Protein AF-A0A0F9B6A4-F1 (afdb_monomer)

Structure (mmCIF, N/CA/C/O backbone):
data_AF-A0A0F9B6A4-F1
#
_entry.id   AF-A0A0F9B6A4-F1
#
loop_
_atom_site.group_PDB
_atom_site.id
_atom_site.type_symbol
_atom_site.label_atom_id
_atom_site.label_alt_id
_atom_site.label_comp_id
_atom_site.label_asym_id
_atom_site.label_entity_id
_atom_site.label_seq_id
_atom_site.pdbx_PDB_ins_code
_atom_site.Cartn_x
_atom_site.Cartn_y
_atom_site.Cartn_z
_atom_site.occupancy
_atom_site.B_iso_or_equiv
_atom_site.auth_seq_id
_atom_site.auth_comp_id
_atom_site.auth_asym_id
_atom_site.auth_atom_id
_atom_site.pdbx_PDB_model_num
ATOM 1 N N . MET A 1 1 ? -7.839 7.742 36.864 1.00 49.22 1 MET A N 1
ATOM 2 C CA . MET A 1 1 ? -7.020 6.967 35.906 1.00 49.22 1 MET A CA 1
ATOM 3 C C . MET A 1 1 ? -7.707 7.042 34.553 1.00 49.22 1 MET A C 1
ATOM 5 O O . MET A 1 1 ? -8.776 6.475 34.391 1.00 49.22 1 MET A O 1
ATOM 9 N N . SER A 1 2 ? -7.169 7.874 33.660 1.00 59.00 2 SER A N 1
ATOM 10 C CA . SER A 1 2 ? -7.753 8.201 32.356 1.00 59.00 2 SER A CA 1
ATOM 11 C C . SER A 1 2 ? -7.409 7.098 31.353 1.00 59.00 2 SER A C 1
ATOM 13 O O . SER A 1 2 ? -6.267 7.009 30.912 1.00 59.00 2 SER A O 1
ATOM 15 N N . LEU A 1 3 ? -8.374 6.228 31.053 1.00 61.38 3 LEU A N 1
ATOM 16 C CA . LEU A 1 3 ? -8.260 5.134 30.077 1.00 61.38 3 LEU A CA 1
ATOM 17 C C . LEU A 1 3 ? -9.249 5.316 28.912 1.00 61.38 3 LEU A C 1
ATOM 19 O O . LEU A 1 3 ? -9.792 4.349 28.401 1.00 61.38 3 LEU A O 1
ATOM 23 N N . THR A 1 4 ? -9.531 6.551 28.492 1.00 62.75 4 THR A N 1
ATOM 24 C CA . THR A 1 4 ? -10.462 6.814 27.374 1.00 62.75 4 THR A CA 1
ATOM 25 C C . THR A 1 4 ? -9.767 7.129 26.049 1.00 62.75 4 THR A C 1
ATOM 27 O O . THR A 1 4 ? -10.439 7.231 25.029 1.00 62.75 4 THR A O 1
ATOM 30 N N . LEU A 1 5 ? -8.434 7.251 26.031 1.00 57.66 5 LEU A N 1
ATOM 31 C CA . LEU A 1 5 ? -7.670 7.644 24.835 1.00 57.66 5 LEU A CA 1
ATOM 32 C C . LEU A 1 5 ? -6.749 6.547 24.275 1.00 57.66 5 LEU A C 1
ATOM 34 O O . LEU A 1 5 ? -6.178 6.744 23.208 1.00 57.66 5 LEU A O 1
ATOM 38 N N . TYR A 1 6 ? -6.605 5.406 24.961 1.00 56.59 6 TYR A N 1
ATOM 39 C CA . TYR A 1 6 ? -5.671 4.338 24.561 1.00 56.59 6 TYR A CA 1
ATOM 40 C C . TYR A 1 6 ? -6.329 3.092 23.947 1.00 56.59 6 TYR A C 1
ATOM 42 O O . TYR A 1 6 ? -5.613 2.243 23.433 1.00 56.59 6 TYR A O 1
ATOM 50 N N . ASP A 1 7 ? -7.660 2.980 23.969 1.00 56.16 7 ASP A N 1
ATOM 51 C CA . ASP A 1 7 ? -8.375 1.797 23.452 1.00 56.16 7 ASP A CA 1
ATOM 52 C C . ASP A 1 7 ? -8.944 2.023 22.034 1.00 56.16 7 ASP A C 1
ATOM 54 O O . ASP A 1 7 ? -8.847 1.177 21.149 1.00 56.16 7 ASP A O 1
AT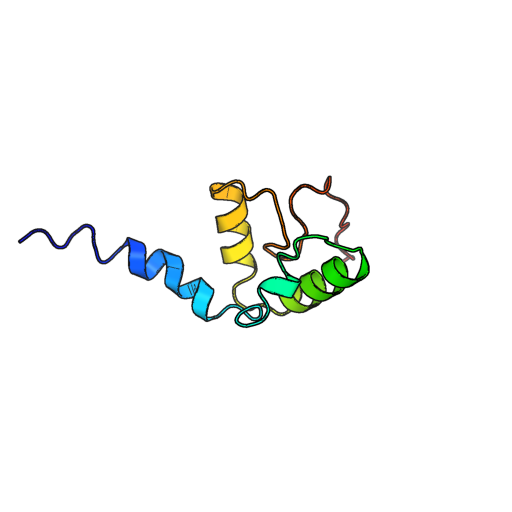OM 58 N N . TRP A 1 8 ? -9.447 3.229 21.752 1.00 58.78 8 TRP A N 1
ATOM 59 C CA . TRP A 1 8 ? -10.146 3.528 20.495 1.00 58.78 8 TRP A CA 1
ATOM 60 C C . TRP A 1 8 ? -9.242 3.611 19.256 1.00 58.78 8 TRP A C 1
ATOM 62 O O . TRP A 1 8 ? -9.652 3.206 18.173 1.00 58.78 8 TRP A O 1
ATOM 72 N N . THR A 1 9 ? -7.993 4.060 19.395 1.00 58.03 9 THR A N 1
ATOM 73 C CA . THR A 1 9 ? -7.037 4.135 18.273 1.00 58.03 9 THR A CA 1
ATOM 74 C C . THR A 1 9 ? -6.389 2.789 17.938 1.00 58.03 9 THR A C 1
ATOM 76 O O . THR A 1 9 ? -5.986 2.571 16.795 1.00 58.03 9 THR A O 1
ATOM 79 N N . ILE A 1 10 ? -6.315 1.864 18.902 1.00 58.81 10 ILE A N 1
ATOM 80 C CA . ILE A 1 10 ? -5.766 0.513 18.701 1.00 58.81 10 ILE A CA 1
ATOM 81 C C . ILE A 1 10 ? -6.736 -0.336 17.862 1.00 58.81 10 ILE A C 1
ATOM 83 O O . ILE A 1 10 ? -6.313 -1.038 16.942 1.00 58.81 10 ILE A O 1
ATOM 87 N N . ILE A 1 11 ? -8.048 -0.205 18.096 1.00 59.66 11 ILE A N 1
ATOM 88 C CA . ILE A 1 11 ? -9.077 -0.913 17.316 1.00 59.66 11 ILE A CA 1
ATOM 89 C C . ILE A 1 11 ? -9.146 -0.392 15.868 1.00 59.66 11 ILE A C 1
ATOM 91 O O . ILE A 1 11 ? -9.332 -1.179 14.936 1.00 59.66 11 ILE A O 1
ATOM 95 N N . GLU A 1 12 ? -8.929 0.909 15.643 1.00 61.88 12 GLU A N 1
ATOM 96 C CA . GLU A 1 12 ? -8.998 1.523 14.306 1.00 61.88 12 GLU A CA 1
ATOM 97 C C . GLU A 1 12 ? -7.944 1.005 13.312 1.00 61.88 12 GLU A C 1
ATOM 99 O O . GLU A 1 12 ? -8.152 1.115 12.101 1.00 61.88 12 GLU A O 1
ATOM 104 N N . GLN A 1 13 ? -6.833 0.415 13.770 1.00 68.25 13 GLN A N 1
ATOM 105 C CA . GLN A 1 13 ? -5.752 -0.058 12.889 1.00 68.25 13 GLN A CA 1
ATOM 106 C C . GLN A 1 13 ? -5.600 -1.583 12.8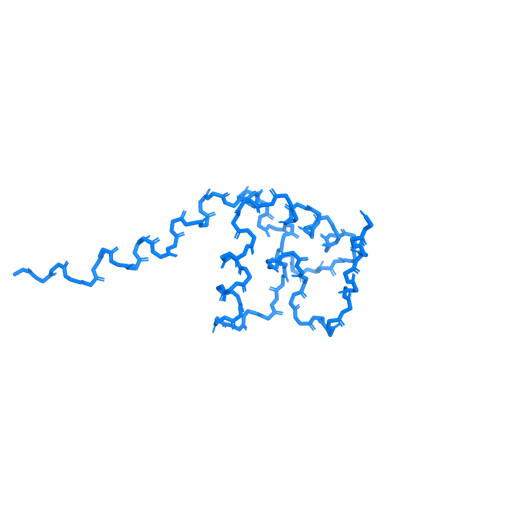09 1.00 68.25 13 GLN A C 1
ATOM 108 O O . GLN A 1 13 ? -4.887 -2.063 11.925 1.00 68.25 13 GLN A O 1
ATOM 113 N N . ALA A 1 14 ? -6.330 -2.355 13.621 1.00 84.06 14 ALA A N 1
ATOM 114 C CA . ALA A 1 14 ? -6.275 -3.825 13.630 1.00 84.06 14 ALA A CA 1
ATOM 115 C C . ALA A 1 14 ? -6.634 -4.472 12.274 1.00 84.06 14 ALA A C 1
ATOM 117 O O . ALA A 1 14 ? -6.291 -5.618 11.987 1.00 84.06 14 ALA A O 1
ATOM 118 N N . TRP A 1 15 ? -7.325 -3.753 11.383 1.00 89.88 15 TRP A N 1
ATOM 119 C CA . TRP A 1 15 ? -7.605 -4.251 10.034 1.00 89.88 15 TRP A CA 1
ATOM 120 C C . TRP A 1 15 ? -6.335 -4.438 9.191 1.00 89.88 15 TRP A C 1
ATOM 122 O O . TRP A 1 15 ? -6.326 -5.299 8.315 1.00 89.88 15 TRP A O 1
ATOM 132 N N . ARG A 1 16 ? -5.257 -3.688 9.456 1.00 91.69 16 ARG A N 1
ATOM 133 C CA . ARG A 1 16 ? -4.006 -3.775 8.681 1.00 91.69 16 ARG A CA 1
ATOM 134 C C . ARG A 1 16 ? -3.326 -5.129 8.819 1.00 91.69 16 ARG A C 1
ATOM 136 O O . ARG A 1 16 ? -2.761 -5.621 7.850 1.00 91.69 16 ARG A O 1
ATOM 143 N N . GLU A 1 17 ? -3.436 -5.748 9.988 1.00 91.50 17 GLU A N 1
ATOM 144 C CA . GLU A 1 17 ? -2.859 -7.065 10.279 1.00 91.50 17 GLU A CA 1
ATOM 145 C C . GLU A 1 17 ? -3.487 -8.177 9.430 1.00 91.50 17 GLU A C 1
ATOM 147 O O . GLU A 1 17 ? -2.858 -9.195 9.161 1.00 91.50 17 GLU A O 1
ATOM 152 N N . ARG A 1 18 ? -4.720 -7.965 8.955 1.00 94.00 18 ARG A N 1
ATOM 153 C CA . ARG A 1 18 ? -5.449 -8.899 8.087 1.00 94.00 18 ARG A CA 1
ATOM 154 C C . ARG A 1 18 ? -5.237 -8.624 6.597 1.00 94.00 18 ARG A C 1
ATOM 156 O O . ARG A 1 18 ? -5.900 -9.241 5.763 1.00 94.00 18 ARG A O 1
ATOM 163 N N . ALA A 1 19 ? -4.375 -7.675 6.234 1.00 95.69 19 ALA A N 1
ATOM 164 C CA . ALA A 1 19 ? -4.153 -7.332 4.839 1.00 95.69 19 ALA A CA 1
ATOM 165 C C . ALA A 1 19 ? -3.345 -8.416 4.111 1.00 95.69 19 ALA A C 1
ATOM 167 O O . ALA A 1 19 ? -2.306 -8.863 4.583 1.00 95.69 19 ALA A O 1
ATOM 168 N N . ALA A 1 20 ? -3.769 -8.777 2.898 1.00 96.19 20 ALA A N 1
ATOM 169 C CA . ALA A 1 20 ? -3.046 -9.738 2.059 1.00 96.19 20 ALA A CA 1
ATOM 170 C C . ALA A 1 20 ? -1.643 -9.247 1.644 1.00 96.19 20 ALA A C 1
ATOM 172 O O . ALA A 1 20 ? -0.808 -10.038 1.222 1.00 96.19 20 ALA A O 1
ATOM 173 N N . CYS A 1 21 ? -1.381 -7.940 1.755 1.00 95.00 21 CYS A N 1
ATOM 174 C CA . CYS A 1 21 ? -0.083 -7.341 1.461 1.00 95.00 21 CYS A CA 1
ATOM 175 C C . CYS A 1 21 ? 0.909 -7.379 2.635 1.00 95.00 21 CYS A C 1
ATOM 177 O O . CYS A 1 21 ? 2.043 -6.924 2.468 1.00 95.00 21 CYS A O 1
ATOM 179 N N . VAL A 1 22 ? 0.523 -7.903 3.807 1.00 94.06 22 VAL A N 1
ATOM 180 C CA . VAL A 1 22 ? 1.453 -8.103 4.929 1.00 94.06 22 VAL A CA 1
ATOM 181 C C . VAL A 1 22 ? 2.628 -8.968 4.457 1.00 94.06 22 VAL A C 1
ATOM 183 O O . VAL A 1 22 ? 2.434 -10.024 3.862 1.00 94.06 22 VAL A O 1
ATOM 186 N N . GLY A 1 23 ? 3.856 -8.486 4.678 1.00 93.06 23 GLY A N 1
ATOM 187 C CA . GLY A 1 23 ? 5.089 -9.124 4.194 1.00 93.06 23 GLY A CA 1
ATOM 188 C C . GLY A 1 23 ? 5.535 -8.720 2.780 1.00 93.06 23 GLY A C 1
ATOM 189 O O . GLY A 1 23 ? 6.637 -9.074 2.379 1.00 93.06 23 GLY A O 1
ATOM 190 N N . PHE A 1 24 ? 4.744 -7.930 2.044 1.00 94.06 24 PHE A N 1
ATOM 191 C CA . PHE A 1 24 ? 5.045 -7.489 0.671 1.00 94.06 24 PHE A CA 1
ATOM 192 C C . PHE A 1 24 ? 5.233 -5.969 0.549 1.00 94.06 24 PHE A C 1
ATOM 194 O O . PHE A 1 24 ? 4.984 -5.393 -0.511 1.00 94.06 24 PHE A O 1
ATOM 201 N N . VAL A 1 25 ? 5.667 -5.295 1.619 1.00 89.56 25 VAL A N 1
ATOM 202 C CA . VAL A 1 25 ? 5.744 -3.821 1.677 1.00 89.56 25 VAL A CA 1
ATOM 203 C C . VAL A 1 25 ? 6.569 -3.249 0.520 1.00 89.56 25 VAL A C 1
ATOM 205 O O . VAL A 1 25 ? 6.097 -2.344 -0.163 1.00 89.56 25 VAL A O 1
ATOM 208 N N . ASP A 1 26 ? 7.719 -3.846 0.204 1.00 92.44 26 ASP A N 1
ATOM 209 C CA . ASP A 1 26 ? 8.593 -3.393 -0.890 1.00 92.44 26 ASP A CA 1
ATOM 210 C C . ASP A 1 26 ? 7.952 -3.524 -2.280 1.00 92.44 26 ASP A C 1
ATOM 212 O O . ASP A 1 26 ? 8.296 -2.794 -3.207 1.00 92.44 26 ASP A O 1
ATOM 216 N N . THR A 1 27 ? 6.987 -4.435 -2.445 1.00 93.44 27 THR A N 1
ATOM 217 C CA . THR A 1 27 ? 6.229 -4.576 -3.701 1.00 93.44 27 THR A CA 1
ATOM 218 C C . THR A 1 27 ? 5.168 -3.482 -3.833 1.00 93.44 27 THR A C 1
ATOM 220 O O . THR A 1 27 ? 4.907 -3.001 -4.936 1.00 93.44 27 THR A O 1
ATOM 223 N N . PHE A 1 28 ? 4.562 -3.073 -2.715 1.00 93.69 28 PHE A N 1
ATOM 224 C CA . PHE A 1 28 ? 3.501 -2.061 -2.668 1.00 93.69 28 PHE A CA 1
ATOM 225 C C . PHE A 1 28 ? 4.039 -0.625 -2.636 1.00 93.69 28 PHE A C 1
ATOM 227 O O . PHE A 1 28 ? 3.387 0.280 -3.164 1.00 93.69 28 PHE A O 1
ATOM 234 N N . PHE A 1 29 ? 5.230 -0.433 -2.064 1.00 92.44 29 PHE A N 1
ATOM 235 C CA . PHE A 1 29 ? 5.907 0.853 -1.883 1.00 92.44 29 PHE A CA 1
ATOM 236 C C . PHE A 1 29 ? 7.377 0.809 -2.343 1.00 92.44 29 PHE A C 1
ATOM 238 O O . PHE A 1 29 ? 8.276 1.144 -1.571 1.00 92.44 29 PHE A O 1
ATOM 245 N N . PRO A 1 30 ? 7.666 0.394 -3.589 1.00 91.12 30 PRO A N 1
ATOM 246 C CA . PRO A 1 30 ? 9.037 0.353 -4.076 1.00 91.12 30 PRO A CA 1
ATOM 247 C C . PRO A 1 30 ? 9.595 1.776 -4.245 1.00 91.12 30 PRO A C 1
ATOM 249 O O . PRO A 1 30 ? 8.865 2.661 -4.698 1.00 91.12 30 PRO A O 1
ATOM 252 N N . PRO A 1 31 ? 10.902 1.999 -4.012 1.00 90.06 31 PRO A N 1
ATOM 253 C CA . PRO A 1 31 ? 11.537 3.297 -4.254 1.00 90.06 31 PRO A CA 1
ATOM 254 C C . PRO A 1 31 ? 11.486 3.709 -5.735 1.00 90.06 31 PRO A C 1
ATOM 256 O O . PRO A 1 31 ? 11.424 4.893 -6.047 1.00 90.06 31 PRO A O 1
ATOM 259 N N . ASN A 1 32 ? 11.475 2.731 -6.651 1.00 89.94 32 ASN A N 1
ATOM 260 C CA . ASN A 1 32 ? 11.354 2.935 -8.095 1.00 89.94 32 ASN 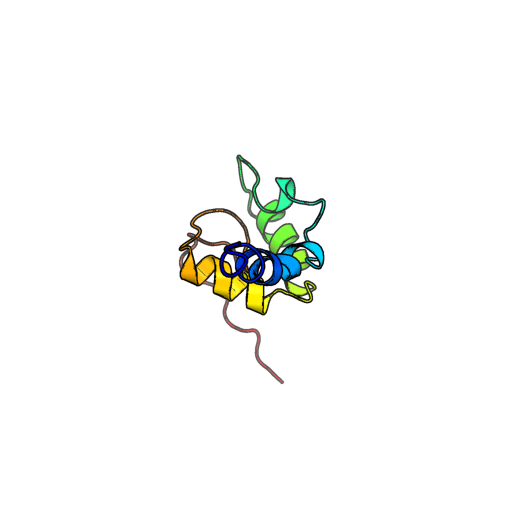A CA 1
ATOM 261 C C . ASN A 1 32 ? 10.227 2.049 -8.665 1.00 89.94 32 ASN A C 1
ATOM 263 O O . ASN A 1 32 ? 10.485 0.921 -9.098 1.00 89.94 32 ASN A O 1
ATOM 267 N N . PRO A 1 33 ? 8.960 2.504 -8.651 1.00 88.81 33 PRO A N 1
ATOM 268 C CA . PRO A 1 33 ? 7.834 1.711 -9.134 1.00 88.81 33 PRO A CA 1
ATOM 269 C C . PRO A 1 33 ? 7.861 1.553 -10.658 1.00 88.81 33 PRO A C 1
ATOM 271 O O . PRO A 1 33 ? 7.880 2.530 -11.405 1.00 88.81 33 PRO A O 1
ATOM 274 N N . THR A 1 34 ? 7.749 0.314 -11.135 1.00 90.44 34 THR A N 1
ATOM 275 C CA . THR A 1 34 ? 7.543 0.006 -12.556 1.00 90.44 34 THR A CA 1
ATOM 276 C C . THR A 1 34 ? 6.077 -0.340 -12.819 1.00 90.44 34 THR A C 1
ATOM 278 O O . THR A 1 34 ? 5.295 -0.607 -11.901 1.00 90.44 34 THR A O 1
ATOM 281 N N . ARG A 1 35 ? 5.672 -0.381 -14.096 1.00 89.94 35 ARG A N 1
ATOM 282 C CA . ARG A 1 35 ? 4.329 -0.866 -14.468 1.00 89.94 35 ARG A CA 1
ATOM 283 C C . ARG A 1 35 ? 4.105 -2.315 -14.029 1.00 89.94 35 ARG A C 1
ATOM 285 O O . ARG A 1 35 ? 3.001 -2.644 -13.611 1.00 89.94 35 ARG A O 1
ATOM 292 N N . ALA A 1 36 ? 5.135 -3.158 -14.111 1.00 91.00 36 ALA A N 1
ATOM 293 C CA . ALA A 1 36 ? 5.055 -4.561 -13.717 1.00 91.00 36 ALA A CA 1
ATOM 294 C C . ALA A 1 36 ? 4.846 -4.707 -12.203 1.00 91.00 36 ALA A C 1
ATOM 296 O O . ALA A 1 36 ? 3.885 -5.350 -11.787 1.00 91.00 36 ALA A O 1
ATOM 297 N N . THR A 1 37 ? 5.662 -4.027 -11.388 1.00 90.62 37 THR A N 1
ATOM 298 C CA . THR A 1 37 ? 5.528 -4.077 -9.921 1.00 90.62 37 THR A CA 1
ATOM 299 C C . THR A 1 37 ? 4.204 -3.474 -9.455 1.00 90.62 37 THR A C 1
ATOM 301 O O . THR A 1 37 ? 3.538 -4.038 -8.593 1.00 90.62 37 THR A O 1
ATOM 304 N N . THR A 1 38 ? 3.747 -2.394 -10.100 1.00 92.12 38 THR A N 1
ATOM 305 C CA . THR A 1 38 ? 2.430 -1.799 -9.818 1.00 92.12 38 THR A CA 1
ATOM 306 C C . THR A 1 38 ? 1.292 -2.776 -10.124 1.00 92.12 38 THR A C 1
ATOM 308 O O . THR A 1 38 ? 0.388 -2.932 -9.308 1.00 92.12 38 THR A O 1
ATOM 311 N N . ARG A 1 39 ? 1.318 -3.455 -11.281 1.00 92.50 39 ARG A N 1
ATOM 312 C CA . ARG A 1 39 ? 0.292 -4.450 -11.645 1.00 92.50 39 ARG A CA 1
ATOM 313 C C . ARG A 1 39 ? 0.278 -5.628 -10.677 1.00 92.50 39 ARG A C 1
ATOM 315 O O . ARG A 1 39 ? -0.798 -6.062 -10.284 1.00 92.50 39 ARG A O 1
ATOM 322 N N . GLN A 1 40 ? 1.453 -6.106 -10.274 1.00 93.88 40 GLN A N 1
ATOM 323 C CA . GLN A 1 40 ? 1.581 -7.176 -9.288 1.00 93.88 40 GLN A CA 1
ATOM 324 C C . GLN A 1 40 ? 0.976 -6.769 -7.937 1.00 93.88 40 GLN A C 1
ATOM 326 O O . GLN A 1 40 ? 0.150 -7.499 -7.394 1.00 93.88 40 GLN A O 1
ATOM 331 N N . ALA A 1 41 ? 1.322 -5.585 -7.425 1.00 95.25 41 ALA A N 1
ATOM 332 C CA . ALA A 1 41 ? 0.757 -5.063 -6.183 1.00 95.25 41 ALA A CA 1
ATOM 333 C C . ALA A 1 41 ? -0.769 -4.883 -6.270 1.00 95.25 41 ALA A C 1
ATOM 335 O O . ALA A 1 41 ? -1.488 -5.269 -5.352 1.00 95.25 41 ALA A O 1
ATOM 336 N N . VAL A 1 42 ? -1.284 -4.353 -7.386 1.00 94.06 42 VAL A N 1
ATOM 337 C CA . VAL A 1 42 ? -2.731 -4.206 -7.621 1.00 94.06 42 VAL A CA 1
ATOM 338 C C . VAL A 1 42 ? -3.437 -5.565 -7.628 1.00 94.06 42 VAL A C 1
ATOM 340 O O . VAL A 1 42 ? -4.460 -5.707 -6.963 1.00 94.06 42 VAL A O 1
ATOM 343 N N . ALA A 1 43 ? -2.875 -6.578 -8.295 1.00 94.56 43 ALA A N 1
ATOM 344 C CA . ALA A 1 43 ? -3.446 -7.926 -8.325 1.00 94.56 43 ALA A CA 1
ATOM 345 C C . ALA A 1 43 ? -3.562 -8.539 -6.917 1.00 94.56 43 ALA A C 1
ATOM 347 O O . ALA A 1 43 ? -4.626 -9.036 -6.560 1.00 94.56 43 ALA A O 1
ATOM 348 N N . ILE A 1 44 ? -2.513 -8.424 -6.091 1.00 95.00 44 ILE A N 1
ATOM 349 C CA . ILE A 1 44 ? -2.544 -8.857 -4.681 1.00 95.00 44 ILE A CA 1
ATOM 350 C C . ILE A 1 44 ? -3.571 -8.037 -3.885 1.00 95.00 44 ILE A C 1
ATOM 352 O O . ILE A 1 44 ? -4.301 -8.559 -3.046 1.00 95.00 44 ILE A O 1
ATOM 356 N N . CYS A 1 45 ? -3.658 -6.732 -4.141 1.00 95.62 45 CYS A N 1
ATOM 357 C CA . CYS A 1 45 ? -4.589 -5.862 -3.432 1.00 95.62 45 CYS A CA 1
ATOM 358 C C . CYS A 1 45 ? -6.055 -6.236 -3.705 1.00 95.62 45 CYS A C 1
ATOM 360 O O . CYS A 1 45 ? -6.869 -6.183 -2.787 1.00 95.62 45 CYS A O 1
ATOM 362 N N . HIS A 1 46 ? -6.392 -6.669 -4.923 1.00 94.19 46 HIS A N 1
ATOM 363 C CA . HIS A 1 46 ? -7.749 -7.099 -5.275 1.00 94.19 46 HIS A CA 1
ATOM 364 C C . HIS A 1 46 ? -8.211 -8.374 -4.559 1.00 94.19 46 HIS A C 1
ATOM 366 O O . HIS A 1 46 ? -9.414 -8.583 -4.436 1.00 94.19 46 HIS A O 1
ATOM 372 N N . THR A 1 47 ? -7.293 -9.190 -4.033 1.00 94.88 47 THR A N 1
ATOM 373 C CA . THR A 1 47 ? -7.635 -10.360 -3.208 1.00 94.88 47 THR A CA 1
ATOM 374 C C . THR A 1 47 ? -7.670 -10.038 -1.710 1.00 94.88 47 THR A C 1
ATOM 376 O O . THR A 1 47 ? -7.874 -10.930 -0.889 1.00 94.88 47 THR A O 1
ATOM 379 N N . CYS A 1 48 ? -7.424 -8.782 -1.320 1.00 96.38 48 CYS A N 1
ATOM 380 C CA . CYS A 1 48 ? -7.264 -8.386 0.075 1.00 96.38 48 CYS A CA 1
ATOM 381 C C . CYS A 1 48 ? -8.625 -8.244 0.788 1.00 96.38 48 CYS A C 1
ATOM 383 O O . CYS A 1 48 ? -9.449 -7.429 0.363 1.00 96.38 48 CYS A O 1
ATOM 385 N N . PRO A 1 49 ? -8.859 -8.930 1.926 1.00 96.06 49 PRO A N 1
ATOM 386 C CA . PRO A 1 49 ? -10.151 -8.889 2.624 1.00 96.06 49 PRO A CA 1
ATOM 387 C C . PRO A 1 49 ? -10.473 -7.515 3.233 1.00 96.06 49 PRO A C 1
ATOM 389 O O . PRO A 1 49 ? -11.622 -7.229 3.558 1.00 96.06 49 PRO A O 1
ATOM 392 N N . VAL A 1 50 ? -9.468 -6.650 3.380 1.00 96.00 50 VAL A N 1
ATOM 393 C CA . VAL A 1 50 ? -9.590 -5.304 3.961 1.00 96.00 50 VAL A CA 1
ATOM 394 C C . VAL A 1 50 ? -9.434 -4.195 2.913 1.00 96.00 50 VAL A C 1
ATOM 396 O O . VAL A 1 50 ? -9.182 -3.041 3.259 1.00 96.00 50 VAL A O 1
ATOM 399 N N . ILE A 1 51 ? -9.594 -4.514 1.618 1.00 93.94 51 ILE A N 1
ATOM 400 C CA . ILE A 1 51 ? -9.397 -3.572 0.499 1.00 93.94 51 ILE A CA 1
ATOM 401 C C . ILE A 1 51 ? -10.222 -2.282 0.642 1.00 93.94 51 ILE A C 1
ATOM 403 O O . ILE A 1 51 ? -9.710 -1.196 0.370 1.00 93.94 51 ILE A O 1
ATOM 407 N N . ARG A 1 52 ? -11.466 -2.377 1.132 1.00 91.50 52 ARG A N 1
ATOM 408 C CA . ARG A 1 52 ? -12.349 -1.218 1.345 1.00 91.50 52 ARG A CA 1
ATOM 409 C C . ARG A 1 52 ? -11.819 -0.295 2.448 1.00 91.50 52 ARG A C 1
ATOM 411 O O . ARG A 1 52 ? -11.665 0.896 2.212 1.00 91.50 52 ARG A O 1
ATOM 418 N N . GLN A 1 53 ? -11.475 -0.856 3.609 1.00 92.62 53 GLN A N 1
ATOM 419 C CA . GLN A 1 53 ? -10.927 -0.109 4.752 1.00 92.62 53 GLN A CA 1
ATOM 420 C C . GLN A 1 53 ? -9.577 0.535 4.402 1.00 92.62 53 GLN A C 1
ATOM 422 O O . GLN A 1 53 ? -9.325 1.684 4.750 1.00 92.62 53 GLN A O 1
ATOM 427 N N . CYS A 1 54 ? -8.738 -0.179 3.645 1.00 93.50 54 CYS A N 1
ATOM 428 C CA . CYS A 1 54 ? -7.486 0.339 3.095 1.00 93.50 54 CYS A CA 1
ATOM 429 C C . CYS A 1 54 ? -7.716 1.529 2.152 1.00 93.50 54 CYS A C 1
ATOM 431 O O . CYS A 1 54 ? -7.013 2.537 2.240 1.00 93.50 54 CYS A O 1
ATOM 433 N N . GLY A 1 55 ? -8.708 1.418 1.263 1.00 91.44 55 GLY A N 1
ATOM 434 C CA . GLY A 1 55 ? -9.124 2.495 0.370 1.00 91.44 55 GLY A CA 1
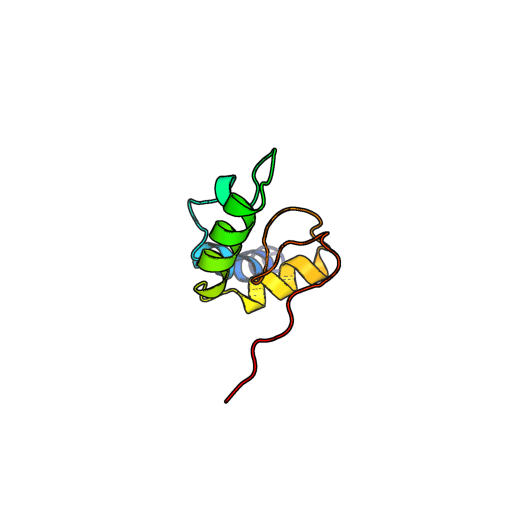ATOM 435 C C . GLY A 1 55 ? -9.557 3.739 1.140 1.00 91.44 55 GLY A C 1
ATOM 436 O O . GLY A 1 55 ? -8.990 4.804 0.913 1.00 91.44 55 GLY A O 1
ATOM 437 N N . GLU A 1 56 ? -10.479 3.576 2.087 1.00 90.25 56 GLU A N 1
ATOM 438 C CA . GLU A 1 56 ? -10.996 4.654 2.938 1.00 90.25 56 GLU A CA 1
ATOM 439 C C . GLU A 1 56 ? -9.890 5.335 3.737 1.00 90.25 56 GLU A C 1
ATOM 441 O O . GLU A 1 56 ? -9.773 6.556 3.680 1.00 90.25 56 GLU A O 1
ATOM 446 N N . TYR A 1 57 ? -9.033 4.562 4.412 1.00 89.12 57 TYR A N 1
ATOM 447 C CA . TYR A 1 57 ? -7.897 5.110 5.152 1.00 89.12 57 TYR A CA 1
ATOM 448 C C . TYR A 1 57 ? -7.019 5.984 4.257 1.00 89.12 57 TYR A C 1
ATOM 450 O O . TYR A 1 57 ? -6.678 7.110 4.597 1.00 89.12 57 TYR A O 1
ATOM 458 N N . ALA A 1 58 ? -6.673 5.482 3.078 1.00 90.75 58 ALA A N 1
ATOM 459 C CA . ALA A 1 58 ? -5.759 6.200 2.214 1.00 90.75 58 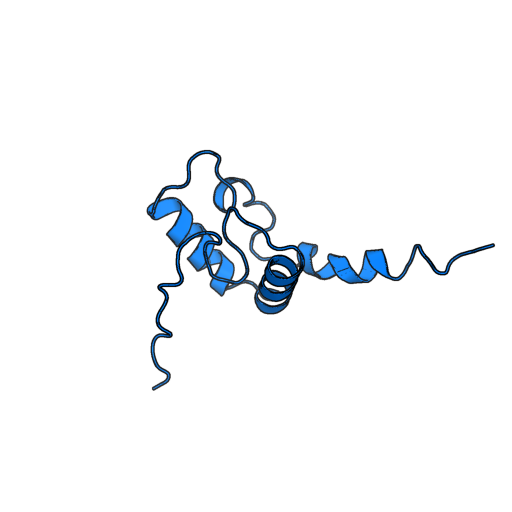ALA A CA 1
ATOM 460 C C . ALA A 1 58 ? -6.427 7.400 1.505 1.00 90.75 58 ALA A C 1
ATOM 462 O O . ALA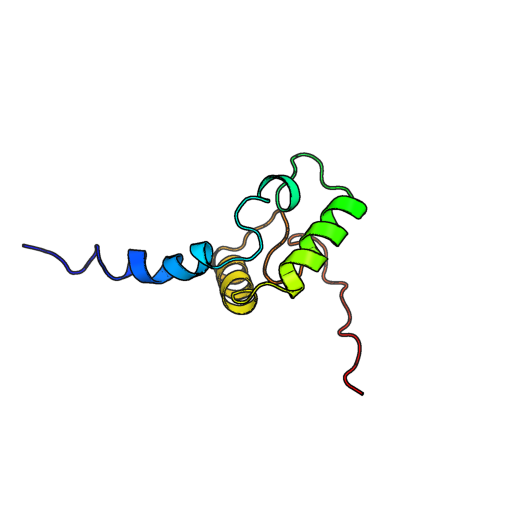 A 1 58 ? -5.730 8.311 1.053 1.00 90.75 58 ALA A O 1
ATOM 463 N N . ASP A 1 59 ? -7.764 7.432 1.420 1.00 87.19 59 ASP A N 1
ATOM 464 C CA . ASP A 1 59 ? -8.532 8.610 1.000 1.00 87.19 59 ASP A CA 1
ATOM 465 C C . ASP A 1 59 ? -8.564 9.674 2.113 1.00 87.19 59 ASP A C 1
ATOM 467 O O . ASP A 1 59 ? -8.360 10.856 1.828 1.00 87.19 59 ASP A O 1
ATOM 471 N N . THR A 1 60 ? -8.744 9.276 3.379 1.00 87.81 60 THR A N 1
ATOM 472 C CA . THR A 1 60 ? -8.782 10.208 4.519 1.00 87.81 60 THR A CA 1
ATOM 473 C C . THR A 1 60 ? -7.411 10.795 4.844 1.00 87.81 60 THR A C 1
ATOM 475 O O . THR A 1 60 ? -7.309 12.003 5.063 1.00 87.81 60 THR A O 1
ATOM 478 N N . THR A 1 61 ? -6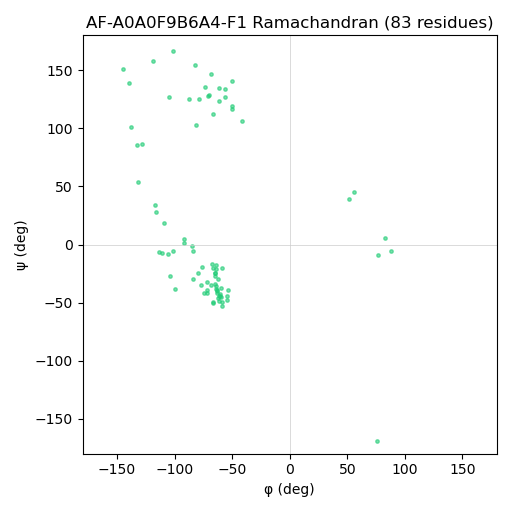.342 9.992 4.810 1.00 86.81 61 THR A N 1
ATOM 479 C CA . THR A 1 61 ? -4.969 10.466 5.071 1.00 86.81 61 THR A CA 1
ATOM 480 C C . THR A 1 61 ? -4.285 11.069 3.849 1.00 86.81 61 THR A C 1
ATOM 482 O O . THR A 1 61 ? -3.210 11.655 3.972 1.00 86.81 61 THR A O 1
ATOM 485 N N . ARG A 1 62 ? -4.932 11.005 2.677 1.00 86.62 62 ARG A N 1
ATOM 486 C CA . ARG A 1 62 ? -4.419 11.527 1.401 1.00 86.62 62 ARG A CA 1
ATOM 487 C C . ARG A 1 62 ? -3.051 10.945 1.038 1.00 86.62 62 ARG A C 1
ATOM 489 O O . ARG A 1 62 ? -2.161 11.683 0.605 1.00 86.62 62 ARG A O 1
ATOM 496 N N . GLU A 1 63 ? -2.900 9.630 1.184 1.00 86.19 63 GLU A N 1
ATOM 497 C CA . GLU A 1 63 ? -1.684 8.929 0.762 1.00 86.19 63 GLU A CA 1
ATOM 498 C C . GLU A 1 63 ? -1.399 9.197 -0.717 1.00 86.19 63 GLU A C 1
ATOM 500 O O . GLU A 1 63 ? -2.294 9.136 -1.566 1.00 86.19 63 GLU A O 1
ATOM 505 N N . LYS A 1 64 ? -0.143 9.513 -1.036 1.00 81.81 64 LYS A N 1
ATOM 506 C CA . LYS A 1 64 ? 0.246 9.960 -2.384 1.00 81.81 64 LYS A CA 1
ATOM 507 C C . LYS A 1 64 ? 0.953 8.887 -3.197 1.00 81.81 64 LYS A C 1
ATOM 509 O O . LYS A 1 64 ? 0.843 8.892 -4.418 1.00 81.81 64 LYS A O 1
ATOM 514 N N . GLU A 1 65 ? 1.617 7.960 -2.519 1.00 86.12 65 GLU A N 1
ATOM 515 C CA . GLU A 1 65 ? 2.511 6.981 -3.127 1.00 86.12 65 GLU A CA 1
ATOM 516 C C . GLU A 1 65 ? 2.036 5.548 -2.885 1.00 86.12 65 GLU A C 1
ATOM 518 O O . GLU A 1 65 ? 1.292 5.263 -1.945 1.00 86.12 65 GLU A O 1
ATOM 523 N N . GLY A 1 66 ? 2.494 4.637 -3.742 1.00 90.19 66 GLY A N 1
ATOM 524 C CA . GLY A 1 66 ? 2.218 3.205 -3.632 1.00 90.19 66 GLY A CA 1
ATOM 525 C C . GLY A 1 66 ? 0.809 2.778 -4.059 1.00 90.19 66 GLY A C 1
ATOM 526 O O . GLY A 1 66 ? 0.048 3.525 -4.690 1.00 90.19 66 GLY A O 1
ATOM 527 N N . VAL A 1 67 ? 0.484 1.521 -3.751 1.00 94.25 67 VAL A N 1
ATOM 528 C CA . VAL A 1 67 ? -0.806 0.887 -4.063 1.00 94.25 67 VAL A CA 1
ATOM 529 C C . VAL A 1 67 ? -1.664 0.774 -2.807 1.00 94.25 67 VAL A C 1
ATOM 531 O O . VAL A 1 67 ? -1.253 0.190 -1.811 1.00 94.25 67 VAL A O 1
ATOM 534 N N . TRP A 1 68 ? -2.892 1.285 -2.889 1.00 94.00 68 TRP A N 1
ATOM 535 C CA . TRP A 1 68 ? -3.874 1.286 -1.806 1.00 94.00 68 TRP A CA 1
ATOM 536 C C . TRP A 1 68 ? -5.259 0.967 -2.358 1.00 94.00 68 TRP A C 1
ATOM 538 O O . TRP A 1 68 ? -5.638 1.488 -3.407 1.00 94.00 68 TRP A O 1
ATOM 548 N N . GLY A 1 69 ? -6.044 0.152 -1.650 1.00 92.12 69 GLY A N 1
ATOM 549 C CA . GLY A 1 69 ? -7.452 -0.088 -1.994 1.00 92.12 69 GLY A CA 1
ATOM 550 C C . GLY A 1 69 ? -7.690 -0.490 -3.459 1.00 92.12 69 GLY A C 1
ATOM 551 O O . GLY A 1 69 ? -8.618 0.012 -4.090 1.00 92.12 69 GLY A O 1
ATOM 552 N N . GLY A 1 70 ? -6.810 -1.323 -4.021 1.00 90.75 70 GLY A N 1
ATOM 553 C CA . GLY A 1 70 ? -6.894 -1.832 -5.394 1.00 90.75 70 GLY A CA 1
ATOM 554 C C . GLY A 1 70 ? -6.344 -0.904 -6.479 1.00 90.75 70 GLY A C 1
ATOM 555 O O . GLY A 1 70 ? -6.482 -1.208 -7.657 1.00 90.75 70 GLY A O 1
ATOM 556 N N . ARG A 1 71 ? -5.725 0.233 -6.137 1.00 88.12 71 ARG A N 1
ATOM 557 C CA . ARG A 1 71 ? -5.237 1.199 -7.136 1.00 88.12 71 ARG A CA 1
ATOM 558 C C . ARG A 1 71 ? -3.944 1.886 -6.717 1.00 88.12 71 ARG A C 1
ATOM 560 O O . ARG A 1 71 ? -3.689 2.102 -5.535 1.00 88.12 71 ARG A O 1
ATOM 567 N N . LYS A 1 72 ? -3.131 2.278 -7.700 1.00 84.12 72 LYS A N 1
ATOM 568 C CA . LYS A 1 72 ? -1.994 3.177 -7.466 1.00 84.12 72 LYS A CA 1
ATOM 569 C C . LYS A 1 72 ? -2.521 4.582 -7.154 1.00 84.12 72 LYS A C 1
ATOM 571 O O . LYS A 1 72 ? -3.310 5.118 -7.932 1.00 84.12 72 LYS A O 1
ATOM 576 N N . ARG A 1 73 ? -2.077 5.190 -6.053 1.00 76.06 73 ARG A N 1
ATOM 577 C CA . ARG A 1 73 ? -2.373 6.601 -5.746 1.00 76.06 73 ARG A CA 1
ATOM 578 C C . ARG A 1 73 ? -1.412 7.531 -6.499 1.00 76.06 73 ARG A C 1
ATOM 580 O O . ARG A 1 73 ? -0.360 7.102 -6.962 1.00 76.06 73 ARG A O 1
ATOM 587 N N . GLY A 1 74 ? -1.841 8.766 -6.763 1.00 62.22 74 GLY A N 1
ATOM 588 C CA . GLY A 1 74 ? -1.071 9.734 -7.563 1.00 62.22 74 GLY A CA 1
ATOM 589 C C . GLY A 1 74 ? -1.094 9.511 -9.087 1.00 62.22 74 GLY A C 1
ATOM 590 O O . GLY A 1 74 ? -0.677 10.390 -9.837 1.00 62.22 74 GLY A O 1
ATOM 591 N N . ALA A 1 75 ? -1.638 8.393 -9.581 1.00 51.75 75 ALA A N 1
ATOM 592 C CA . ALA A 1 75 ? -1.973 8.229 -10.994 1.00 51.75 75 ALA A CA 1
ATOM 593 C C . ALA A 1 75 ? -3.389 8.773 -11.241 1.00 51.75 75 ALA A C 1
ATOM 595 O O . ALA A 1 75 ? -4.335 8.365 -10.567 1.00 51.75 75 ALA A O 1
ATOM 596 N N . ARG A 1 76 ? -3.547 9.703 -12.192 1.00 47.09 76 ARG A N 1
ATOM 597 C CA . ARG A 1 76 ? -4.861 10.162 -12.669 1.00 47.09 76 ARG A CA 1
ATOM 598 C C . ARG A 1 76 ? -5.694 8.925 -13.005 1.00 47.09 76 ARG A C 1
ATOM 600 O O . ARG A 1 76 ? -5.280 8.143 -13.854 1.00 47.09 76 ARG A O 1
ATOM 607 N N . LEU A 1 77 ? -6.794 8.740 -12.274 1.00 47.78 77 LEU A N 1
ATOM 608 C CA . LEU A 1 77 ? -7.673 7.572 -12.324 1.00 47.78 77 LEU A CA 1
ATOM 609 C C . LEU A 1 77 ? -7.891 7.109 -13.770 1.00 47.78 77 LEU A C 1
ATOM 611 O O . LEU A 1 77 ? -8.616 7.745 -14.529 1.00 47.78 77 LEU A O 1
ATOM 615 N N . GLN A 1 78 ? -7.263 5.997 -14.134 1.00 43.72 78 GLN A N 1
ATOM 616 C CA . GLN A 1 78 ? -7.688 5.157 -15.243 1.00 43.72 78 GLN A CA 1
ATOM 617 C C . GLN A 1 78 ? -7.670 3.725 -14.733 1.00 43.72 78 GLN A C 1
ATOM 619 O O . GLN A 1 78 ? -6.684 3.000 -14.836 1.00 43.72 78 GLN A O 1
ATOM 624 N N . PHE A 1 79 ? -8.782 3.363 -14.112 1.00 44.16 79 PHE A N 1
ATOM 625 C CA . PHE A 1 79 ? -9.261 1.999 -14.139 1.00 44.16 79 PHE A CA 1
ATOM 626 C C . PHE A 1 79 ? -10.770 2.099 -14.342 1.00 44.16 79 PHE A C 1
ATOM 628 O O . PHE A 1 79 ? -11.504 2.495 -13.438 1.00 44.16 79 PHE A O 1
ATOM 635 N N . GLU A 1 80 ? -11.196 1.875 -15.583 1.00 42.72 80 GLU A N 1
ATOM 636 C CA . GLU A 1 80 ? -12.595 1.632 -15.909 1.00 42.72 80 GLU A CA 1
ATOM 637 C C . GLU A 1 80 ? -13.028 0.352 -15.181 1.00 42.72 80 GLU A C 1
ATOM 639 O O . GLU A 1 80 ? -12.272 -0.626 -15.173 1.00 42.72 80 GLU A O 1
ATOM 644 N N . PRO A 1 81 ? -14.203 0.330 -14.534 1.00 43.47 81 PRO A N 1
ATOM 645 C CA . PRO A 1 81 ? -14.719 -0.901 -13.972 1.00 43.47 81 PRO A CA 1
ATOM 646 C C . PRO A 1 81 ? -15.052 -1.833 -15.138 1.00 43.47 81 PRO A C 1
ATOM 648 O O . PRO A 1 81 ? -15.967 -1.558 -15.912 1.00 43.47 81 PRO A O 1
ATOM 651 N N . SER A 1 82 ? -14.307 -2.932 -15.274 1.00 47.06 82 SER A N 1
ATOM 652 C CA . SER A 1 82 ? -14.738 -4.057 -16.098 1.00 47.06 82 SER A CA 1
ATOM 653 C C . SER A 1 82 ? -16.162 -4.417 -15.682 1.00 47.06 82 SER A C 1
ATOM 655 O O . SER A 1 82 ? -16.426 -4.689 -14.508 1.00 47.06 82 SER A O 1
ATOM 657 N N . GLY A 1 83 ? -17.070 -4.311 -16.650 1.00 39.25 83 GLY A N 1
ATOM 658 C CA . GLY A 1 83 ? -18.502 -4.457 -16.473 1.00 39.25 83 GLY A CA 1
ATOM 659 C C . GLY A 1 83 ? -18.880 -5.723 -15.716 1.00 39.25 83 GLY A C 1
ATOM 660 O O . GLY A 1 83 ? -18.311 -6.794 -15.920 1.00 39.25 83 GLY A O 1
ATOM 661 N N . HIS A 1 84 ? -19.881 -5.565 -14.857 1.00 39.94 84 HIS A N 1
ATOM 662 C CA . HIS A 1 84 ? -20.768 -6.662 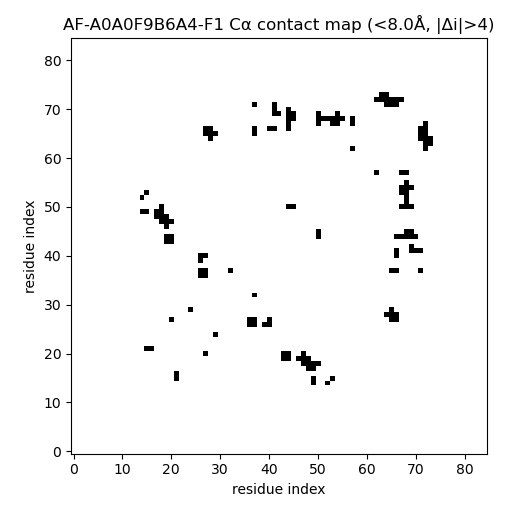-14.515 1.00 39.94 84 HIS A CA 1
ATOM 663 C C . HIS A 1 84 ? -21.472 -7.111 -15.804 1.00 39.94 84 HIS A C 1
ATOM 665 O O . HIS A 1 84 ? -22.108 -6.290 -16.469 1.00 39.94 84 HIS A O 1
ATOM 671 N N . VAL A 1 85 ? -21.335 -8.392 -16.139 1.00 44.44 85 VAL A N 1
ATOM 672 C CA . VAL A 1 85 ? -22.290 -9.164 -16.942 1.00 44.44 85 VAL A CA 1
ATOM 673 C C . VAL A 1 85 ? -22.859 -10.248 -16.043 1.00 44.44 85 VAL A C 1
ATOM 675 O O . VAL A 1 85 ? -22.069 -10.791 -15.235 1.00 44.44 85 VAL A O 1
#

InterPro domains:
  IPR003482 Transcription factor WhiB [PTHR38839] (12-76)
  IPR034768 WhiB-like iron-sulfur binding domain [PF02467] (15-76)
  IPR034768 WhiB-like iron-sulfur binding domain [PS51674] (20-78)

Solvent-accessible surface area (backbone atoms only — not comparable to full-atom values): 5240 Å² total; per-residue (Å²): 135,92,74,82,78,73,57,66,65,58,63,74,52,57,57,60,80,61,30,65,58,67,93,40,56,64,55,33,54,41,96,76,77,46,75,66,46,48,50,52,34,30,57,51,32,68,72,19,87,37,27,66,61,42,31,52,50,39,62,75,72,58,56,53,71,37,56,49,45,51,37,60,40,81,54,82,90,80,76,78,80,79,72,89,128

Secondary structure (DSSP, 8-state):
---SSSSHHHHHHTTGGG-TTTT-HHHHS-SS--HHHHHHHHHHHHT-TTHHHHHHHHHHTT--SSEETTEETTS------PPP-

Foldseek 3Di:
DDPPPPPVVVVLCVLVVQFLCVVVVCLFAPPDDDPVSQVVQLVSLVVTPCLVSQQVVCVVVVPAAGDTSSHGHVPDDPDDPPDDD

Mean predicted aligned error: 9.23 Å

Nearest PDB structures (foldseek):
  6onu-assembly3_E  TM=8.819E-01  e=4.083E-04  Mycobacterium tuberculosis H37Rv
  8cwt-assembly1_A  TM=8.820E-01  e=1.047E-03  Mycobacterium tuberculosis H37Rv
  8dy7-assembly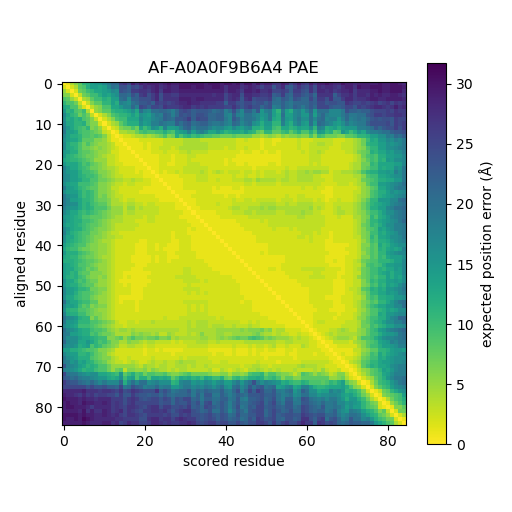1_H  TM=8.894E-01  e=1.919E-03  Streptomyces venezuelae
  7kug-assembly2_C  TM=8.004E-01  e=1.180E-02  Mycobacterium tuberculosis H37Rv
  7kuf-assembly1_A  TM=6.979E-01  e=4.235E-02  Mycobacterium tuberculosis

Radius of gyration: 15.06 Å; Cα contacts (8 Å, |Δi|>4): 79; chains: 1; bounding box: 34×22×53 Å

Organism: NCBI:txid412755

pLDDT: mean 80.0, std 18.35, range [39.25, 96.38]

Sequence (85 aa):
MSLTLYDWTIIEQAWRERAACVGFVDTFFPPNPTRATTRQAVAICHTCPVIRQCGEYADTTREKEGVWGGRKRGARLQFEPSGHV